Protein AF-A0A1N6YJ98-F1 (afdb_monomer_lite)

pLDDT: mean 78.02, std 21.1, range [36.75, 98.0]

Structure (mmCIF, N/CA/C/O backbone):
data_AF-A0A1N6YJ98-F1
#
_entry.id   AF-A0A1N6YJ98-F1
#
loop_
_atom_site.group_PDB
_atom_site.id
_atom_site.type_symbol
_atom_site.label_atom_id
_atom_site.label_alt_id
_atom_site.label_comp_id
_atom_site.label_asym_id
_atom_site.label_entity_id
_atom_site.label_seq_id
_atom_site.pdbx_PDB_ins_code
_atom_site.Cartn_x
_atom_site.Cartn_y
_atom_site.Cartn_z
_atom_site.occupancy
_atom_site.B_iso_or_equiv
_atom_site.auth_seq_id
_atom_site.auth_comp_id
_atom_site.auth_asym_id
_atom_site.auth_atom_id
_atom_site.pdbx_PDB_model_num
ATOM 1 N N . MET A 1 1 ? 28.989 -1.583 67.108 1.00 39.03 1 MET A N 1
ATOM 2 C CA . MET A 1 1 ? 28.119 -2.764 67.317 1.00 39.03 1 MET A CA 1
ATOM 3 C C . MET A 1 1 ? 26.723 -2.218 67.590 1.00 39.03 1 MET A C 1
ATOM 5 O O . MET A 1 1 ? 26.613 -1.450 68.525 1.00 39.03 1 MET A O 1
ATOM 9 N N . SER A 1 2 ? 25.652 -2.400 66.824 1.00 42.12 2 SER A N 1
ATOM 10 C CA . SER A 1 2 ? 25.335 -3.277 65.699 1.00 42.12 2 SER A CA 1
ATOM 11 C C . SER A 1 2 ? 24.224 -2.600 64.883 1.00 42.12 2 SER A C 1
ATOM 13 O O . SER A 1 2 ? 23.251 -2.125 65.460 1.00 42.12 2 SER A O 1
ATOM 15 N N . LEU A 1 3 ? 24.368 -2.554 63.557 1.00 46.66 3 LEU A N 1
ATOM 16 C CA . LEU A 1 3 ? 23.304 -2.141 62.638 1.00 46.66 3 LEU A CA 1
ATOM 17 C C . LEU A 1 3 ? 22.341 -3.318 62.441 1.00 46.66 3 LEU A C 1
ATOM 19 O O . LEU A 1 3 ? 22.758 -4.422 62.086 1.00 46.66 3 LEU A O 1
ATOM 23 N N . ILE A 1 4 ? 21.059 -3.081 62.709 1.00 49.31 4 ILE A N 1
ATOM 24 C CA . ILE A 1 4 ? 19.998 -4.086 62.652 1.00 49.31 4 ILE A CA 1
ATOM 25 C C . ILE A 1 4 ? 19.556 -4.265 61.194 1.00 49.31 4 ILE A C 1
ATOM 27 O O . ILE A 1 4 ? 19.110 -3.332 60.532 1.00 49.31 4 ILE A O 1
ATOM 31 N N . ARG A 1 5 ? 19.713 -5.501 60.708 1.00 44.28 5 ARG A N 1
ATOM 32 C CA . ARG A 1 5 ? 19.185 -6.035 59.446 1.00 44.28 5 ARG A CA 1
ATOM 33 C C . ARG A 1 5 ? 17.657 -5.959 59.416 1.00 44.28 5 ARG A C 1
ATOM 35 O O . ARG A 1 5 ? 17.018 -6.572 60.263 1.00 44.28 5 ARG A O 1
ATOM 42 N N . LEU A 1 6 ? 17.102 -5.404 58.342 1.00 50.75 6 LEU A N 1
ATOM 43 C CA . LEU A 1 6 ? 15.766 -5.733 57.839 1.00 50.75 6 LEU A CA 1
ATOM 44 C C . LEU A 1 6 ? 15.884 -5.999 56.327 1.00 50.75 6 LEU A C 1
ATOM 46 O O . LEU A 1 6 ? 16.031 -5.087 55.522 1.00 50.75 6 LEU A O 1
ATOM 50 N N . LYS A 1 7 ? 15.912 -7.287 55.967 1.00 46.38 7 LYS A N 1
ATOM 51 C CA . LYS A 1 7 ? 15.597 -7.814 54.626 1.00 46.38 7 LYS A CA 1
ATOM 52 C C . LYS A 1 7 ? 14.118 -8.169 54.635 1.00 46.38 7 LYS A C 1
ATOM 54 O O . LYS A 1 7 ? 13.722 -8.649 55.680 1.00 46.38 7 LYS A O 1
ATOM 59 N N . HIS A 1 8 ? 13.397 -7.989 53.525 1.00 41.78 8 HIS A N 1
ATOM 60 C CA . HIS A 1 8 ? 12.070 -8.533 53.130 1.00 41.78 8 HIS A CA 1
ATOM 61 C C . HIS A 1 8 ? 11.505 -7.504 52.110 1.00 41.78 8 HIS A C 1
ATOM 63 O O . HIS A 1 8 ? 11.629 -6.319 52.377 1.00 41.78 8 HIS A O 1
ATOM 69 N N . HIS A 1 9 ? 10.952 -7.751 50.918 1.00 38.94 9 HIS A N 1
ATOM 70 C CA . HIS A 1 9 ? 10.447 -8.892 50.144 1.00 38.94 9 HIS A CA 1
ATOM 71 C C . HIS A 1 9 ? 10.486 -8.464 48.645 1.00 38.94 9 HIS A C 1
ATOM 73 O O . HIS A 1 9 ? 10.313 -7.288 48.353 1.00 38.94 9 HIS A O 1
ATOM 79 N N . GLN A 1 10 ? 10.952 -9.324 47.727 1.00 42.75 10 GLN A N 1
ATOM 80 C CA . GLN A 1 10 ? 10.175 -9.930 46.621 1.00 42.75 10 GLN A CA 1
ATOM 81 C C . GLN A 1 10 ? 9.533 -8.964 45.603 1.00 42.75 10 GLN A C 1
ATOM 83 O O . GLN A 1 10 ? 8.588 -8.278 45.945 1.00 42.75 10 GLN A O 1
ATOM 88 N N . GLU A 1 11 ? 9.944 -9.060 44.330 1.00 44.62 11 GLU A N 1
ATOM 89 C CA . GLU A 1 11 ? 9.006 -9.156 43.199 1.00 44.62 11 GLU A CA 1
ATOM 90 C C . GLU A 1 11 ? 9.714 -9.719 41.956 1.00 44.62 11 GLU A C 1
ATOM 92 O O . GLU A 1 11 ? 10.608 -9.118 41.360 1.00 44.62 11 GLU A O 1
ATOM 97 N N . ALA A 1 12 ? 9.326 -10.945 41.610 1.00 44.66 12 ALA A N 1
ATOM 98 C CA . ALA A 1 12 ? 9.703 -11.629 40.389 1.00 44.66 12 ALA A CA 1
ATOM 99 C C . ALA A 1 12 ? 8.821 -11.114 39.245 1.00 44.66 12 ALA A C 1
ATOM 101 O O . ALA A 1 12 ? 7.640 -11.447 39.171 1.00 44.66 12 ALA A O 1
ATOM 102 N N . LEU A 1 13 ? 9.391 -10.336 38.324 1.00 53.12 13 LEU A N 1
ATOM 103 C CA . LEU A 1 13 ? 8.748 -10.044 37.044 1.00 53.12 13 LEU A CA 1
ATOM 104 C C . LEU A 1 13 ? 9.062 -11.166 36.054 1.00 53.12 13 LEU A C 1
A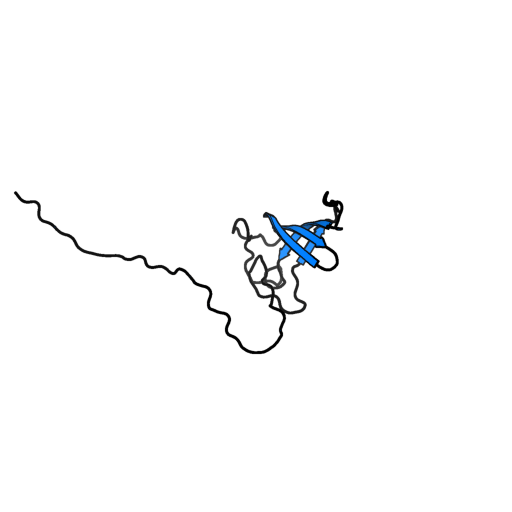TOM 106 O O . LEU A 1 13 ? 9.917 -11.063 35.179 1.00 53.12 13 LEU A O 1
ATOM 110 N N . SER A 1 14 ? 8.327 -12.262 36.212 1.00 47.44 14 SER A N 1
ATOM 111 C CA . SER A 1 14 ? 8.041 -13.200 35.136 1.00 47.44 14 SER A CA 1
ATOM 112 C C . SER A 1 14 ? 7.011 -12.556 34.209 1.00 47.44 14 SER A C 1
ATOM 114 O O . SER A 1 14 ? 5.853 -12.413 34.594 1.00 47.44 14 SER A O 1
ATOM 116 N N . ARG A 1 15 ? 7.401 -12.168 32.990 1.00 53.25 15 ARG A N 1
ATOM 117 C CA . ARG A 1 15 ? 6.448 -11.879 31.907 1.00 53.25 15 ARG A CA 1
ATOM 118 C C . ARG A 1 15 ? 6.934 -12.462 30.585 1.00 53.25 15 ARG A C 1
ATOM 120 O O . ARG A 1 15 ? 7.705 -11.860 29.851 1.00 53.25 15 ARG A O 1
ATOM 127 N N . ASP A 1 16 ? 6.456 -13.682 30.378 1.00 49.00 16 ASP A N 1
ATOM 128 C CA . ASP A 1 16 ? 5.899 -14.197 29.131 1.00 49.00 16 ASP A CA 1
ATOM 129 C C . ASP A 1 16 ? 6.747 -14.042 27.863 1.00 49.00 16 ASP A C 1
ATOM 131 O O . ASP A 1 16 ? 6.550 -13.174 27.013 1.00 49.00 16 ASP A O 1
ATOM 135 N N . ASN A 1 17 ? 7.671 -14.988 27.707 1.00 45.66 17 ASN A N 1
ATOM 136 C CA . ASN A 1 17 ? 8.211 -15.358 26.410 1.00 45.66 17 ASN A CA 1
ATOM 137 C C . ASN A 1 17 ? 7.090 -16.081 25.640 1.00 45.66 17 ASN A C 1
ATOM 139 O O . ASN A 1 17 ? 6.978 -17.307 25.704 1.00 45.66 17 ASN A O 1
ATOM 143 N N . GLY A 1 18 ? 6.219 -15.296 24.995 1.00 36.75 18 GLY A N 1
ATOM 144 C CA . GLY A 1 18 ? 5.057 -15.734 24.221 1.00 36.75 18 GLY A CA 1
ATOM 145 C C . GLY A 1 18 ? 5.458 -16.605 23.033 1.00 36.75 18 GLY A C 1
ATOM 146 O O . GLY A 1 18 ? 5.527 -16.163 21.888 1.00 36.75 18 GLY A O 1
ATOM 147 N N . ARG A 1 19 ? 5.749 -17.866 23.337 1.00 42.47 19 ARG A N 1
ATOM 148 C CA . ARG A 1 19 ? 5.945 -18.974 22.415 1.00 42.47 19 ARG A CA 1
ATOM 149 C C . ARG A 1 19 ? 4.639 -19.163 21.648 1.00 42.47 19 ARG A C 1
ATOM 151 O O . ARG A 1 19 ? 3.641 -19.580 22.229 1.00 42.47 19 ARG A O 1
ATOM 158 N N . SER A 1 20 ? 4.650 -18.834 20.357 1.00 55.28 20 SER A N 1
ATOM 159 C CA . SER A 1 20 ? 3.528 -19.048 19.439 1.00 55.28 20 SER A CA 1
ATOM 160 C C . SER A 1 20 ? 2.926 -20.447 19.637 1.00 55.28 20 SER A C 1
ATOM 162 O O . SER A 1 20 ? 3.682 -21.427 19.592 1.00 55.28 20 SER A O 1
ATOM 164 N N . PRO A 1 21 ? 1.606 -20.574 19.865 1.00 47.56 21 PRO A N 1
ATOM 165 C CA . PRO A 1 21 ? 0.991 -21.874 20.059 1.00 47.56 21 PRO A CA 1
ATOM 166 C C . PRO A 1 21 ? 1.098 -22.698 18.778 1.00 47.56 21 PRO A C 1
ATOM 168 O O . PRO A 1 21 ? 0.959 -22.197 17.660 1.00 47.56 21 PRO A O 1
ATOM 171 N N . GLY A 1 22 ? 1.436 -23.969 18.988 1.00 41.22 22 GLY A N 1
ATOM 172 C CA . GLY A 1 22 ? 1.743 -24.942 17.959 1.00 41.22 22 GLY A CA 1
ATOM 173 C C . GLY A 1 22 ? 0.627 -25.125 16.939 1.00 41.22 22 GLY A C 1
ATOM 174 O O . GLY A 1 22 ? -0.559 -24.979 17.222 1.00 41.22 22 GLY A O 1
ATOM 175 N N . HIS A 1 23 ? 1.066 -25.493 15.740 1.00 44.97 23 HIS A N 1
ATOM 176 C CA . HIS A 1 23 ? 0.241 -25.959 14.641 1.00 44.97 23 HIS A CA 1
ATOM 177 C C . HIS A 1 23 ? -0.561 -27.187 15.090 1.00 44.97 23 HI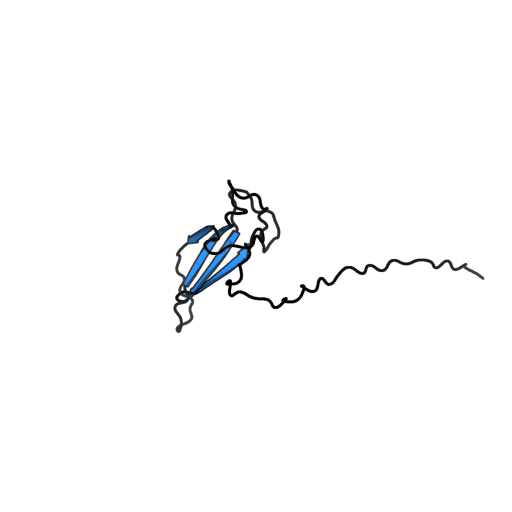S A C 1
ATOM 179 O O . HIS A 1 23 ? -0.054 -28.311 15.080 1.00 44.97 23 HIS A O 1
ATOM 185 N N . ALA A 1 24 ? -1.811 -26.965 15.491 1.00 46.84 24 ALA A N 1
ATOM 186 C CA . ALA A 1 24 ? -2.797 -28.024 15.602 1.00 46.84 24 ALA A CA 1
ATOM 187 C C . ALA A 1 24 ? -3.044 -28.595 14.198 1.00 46.84 24 ALA A C 1
ATOM 189 O O . ALA A 1 24 ? -3.372 -27.874 13.255 1.00 46.84 24 ALA A O 1
ATOM 190 N N . ARG A 1 25 ? -2.809 -29.900 14.062 1.00 54.72 25 ARG A N 1
ATOM 191 C CA . ARG A 1 25 ? -3.132 -30.698 12.879 1.00 54.72 25 ARG A CA 1
ATOM 192 C C . ARG A 1 25 ? -4.645 -30.934 12.847 1.00 54.72 25 ARG A C 1
ATOM 194 O O . ARG A 1 25 ? -5.181 -31.413 13.840 1.00 54.72 25 ARG A O 1
ATOM 201 N N . GLY A 1 26 ? -5.292 -30.630 11.722 1.00 45.16 26 GLY A N 1
ATOM 202 C CA . GLY A 1 26 ? -6.705 -30.945 11.490 1.00 45.16 26 GLY A CA 1
ATOM 203 C C . GLY A 1 26 ? -7.296 -30.253 10.255 1.00 45.16 26 GLY A C 1
ATOM 204 O O . GLY A 1 26 ? -7.755 -29.123 10.344 1.00 45.16 26 GLY A O 1
ATOM 205 N N . ASP A 1 27 ? -7.221 -30.951 9.120 1.00 45.66 27 ASP A N 1
ATOM 206 C CA . ASP A 1 27 ? -8.243 -31.085 8.065 1.00 45.66 27 ASP A CA 1
ATOM 207 C C . ASP A 1 27 ? -8.886 -29.847 7.404 1.00 45.66 27 ASP A C 1
ATOM 209 O O . ASP A 1 27 ? -9.935 -29.359 7.807 1.00 45.66 27 ASP A O 1
ATOM 213 N N . ALA A 1 28 ? -8.269 -29.429 6.288 1.00 48.19 28 ALA A N 1
ATOM 214 C CA . ALA A 1 28 ? -8.853 -29.113 4.968 1.00 48.19 28 ALA A CA 1
ATOM 215 C C . ALA A 1 28 ? -7.882 -28.167 4.234 1.00 48.19 28 ALA A C 1
ATOM 217 O O . ALA A 1 28 ? -7.492 -27.142 4.785 1.00 48.19 28 ALA A O 1
ATOM 218 N N . LEU A 1 29 ? -7.468 -28.492 3.001 1.00 52.28 29 LEU A N 1
ATOM 219 C CA . LEU A 1 29 ? -6.507 -27.720 2.186 1.00 52.28 29 LEU A CA 1
ATOM 220 C C . LEU A 1 29 ? -7.064 -26.336 1.754 1.00 52.28 29 LEU A C 1
ATOM 222 O O . LEU A 1 29 ? -7.274 -26.035 0.576 1.00 52.28 29 LEU A O 1
ATOM 226 N N . ALA A 1 30 ? -7.298 -25.444 2.710 1.00 57.06 30 ALA A N 1
ATOM 227 C CA . ALA A 1 30 ? -7.450 -24.023 2.477 1.00 57.06 30 ALA A CA 1
ATOM 228 C C . ALA A 1 30 ? -6.046 -23.407 2.456 1.00 57.06 30 ALA A C 1
ATOM 230 O O . ALA A 1 30 ? -5.310 -23.489 3.437 1.00 57.06 30 ALA A O 1
ATOM 231 N N . ALA A 1 31 ? -5.644 -22.825 1.320 1.00 59.41 31 ALA A N 1
ATOM 232 C CA . ALA A 1 31 ? -4.403 -22.061 1.239 1.00 59.41 31 ALA A CA 1
ATOM 233 C C . ALA A 1 31 ? -4.329 -21.071 2.419 1.00 59.41 31 ALA A C 1
ATOM 235 O O . ALA A 1 31 ? -5.338 -20.415 2.696 1.00 59.41 31 ALA A O 1
ATOM 236 N N . PRO A 1 32 ? -3.180 -20.962 3.110 1.00 64.94 32 PRO A N 1
ATOM 237 C CA . PRO A 1 32 ? -3.068 -20.140 4.304 1.00 64.94 32 PRO A CA 1
ATOM 238 C C . PRO A 1 32 ? -3.488 -18.704 3.989 1.00 64.94 32 PRO A C 1
ATOM 240 O O . PRO A 1 32 ? -2.960 -18.072 3.067 1.00 64.94 32 PRO A O 1
ATOM 243 N N . HIS A 1 33 ? -4.460 -18.205 4.751 1.00 80.25 33 HIS A N 1
ATOM 244 C CA . HIS A 1 33 ? -4.899 -16.820 4.675 1.00 80.25 33 HIS A CA 1
ATOM 245 C C . HIS A 1 33 ? -3.713 -15.905 4.981 1.00 80.25 33 HIS A C 1
ATOM 247 O O . HIS A 1 33 ? -3.066 -16.025 6.022 1.00 80.25 33 HIS A O 1
ATOM 253 N N . LYS A 1 34 ? -3.392 -15.001 4.052 1.00 88.00 34 LYS A N 1
ATOM 254 C CA . LYS A 1 34 ? -2.281 -14.060 4.233 1.00 88.00 34 LYS A CA 1
ATOM 255 C C . LYS A 1 34 ? -2.763 -12.888 5.090 1.00 88.00 34 LYS A C 1
ATOM 257 O O . LYS A 1 34 ? -3.806 -12.322 4.766 1.00 88.00 34 LYS A O 1
ATOM 262 N N . PRO A 1 35 ? -2.044 -12.492 6.151 1.00 94.00 35 PRO A N 1
ATOM 263 C CA . PRO A 1 35 ? -2.443 -11.347 6.956 1.00 94.00 35 PRO A CA 1
ATOM 264 C C . PRO A 1 35 ? -2.188 -10.030 6.214 1.00 94.00 35 PRO A C 1
ATOM 266 O O . PRO A 1 35 ? -1.207 -9.883 5.479 1.00 94.00 35 PRO A O 1
ATOM 269 N N . CYS A 1 36 ? -3.044 -9.038 6.452 1.00 95.19 36 CYS A N 1
ATOM 270 C CA . CYS A 1 36 ? -2.793 -7.660 6.054 1.00 95.19 36 CYS A CA 1
ATOM 271 C C . CYS A 1 36 ? -1.579 -7.108 6.827 1.00 95.19 36 CYS A C 1
ATOM 273 O O . CYS A 1 36 ? -1.571 -7.156 8.057 1.00 95.19 36 CYS A O 1
ATOM 275 N N . PRO A 1 37 ? -0.572 -6.522 6.161 1.00 94.88 37 PRO A N 1
ATOM 276 C CA . PRO A 1 37 ? 0.611 -6.000 6.843 1.00 94.88 37 PRO A CA 1
ATOM 277 C C . PRO A 1 37 ? 0.334 -4.743 7.682 1.00 94.88 37 PRO A C 1
ATOM 279 O O . PRO A 1 37 ? 1.152 -4.421 8.537 1.00 94.88 37 PRO A O 1
ATOM 282 N N . LEU A 1 38 ? -0.789 -4.045 7.453 1.00 96.81 38 LEU A N 1
ATOM 283 C CA . LEU A 1 38 ? -1.140 -2.817 8.180 1.00 96.81 38 LEU A CA 1
ATOM 284 C C . LEU A 1 38 ? -2.026 -3.075 9.405 1.00 96.81 38 LEU A C 1
ATOM 286 O O . LEU A 1 38 ? -1.810 -2.468 10.445 1.00 96.81 38 LEU A O 1
ATOM 290 N N . CYS A 1 39 ? -3.016 -3.964 9.292 1.00 96.94 39 CYS A N 1
ATOM 291 C CA . CYS A 1 39 ? -4.012 -4.198 10.350 1.00 96.94 39 CYS A CA 1
ATOM 292 C C . CYS A 1 39 ? -4.056 -5.641 10.870 1.00 96.94 39 CYS A C 1
ATOM 294 O O . CYS A 1 39 ? -4.808 -5.942 11.788 1.00 96.94 39 CYS A O 1
ATOM 296 N N . ARG A 1 40 ? -3.271 -6.552 10.276 1.00 95.75 40 ARG A N 1
ATOM 297 C CA . ARG A 1 40 ? -3.185 -7.985 10.618 1.00 95.75 40 ARG A CA 1
ATOM 298 C C . ARG A 1 40 ? -4.449 -8.818 10.387 1.00 95.75 40 ARG A C 1
ATOM 300 O O . ARG A 1 40 ? -4.394 -10.024 10.607 1.00 95.75 40 ARG A O 1
ATOM 307 N N . SER A 1 41 ? -5.534 -8.237 9.870 1.00 95.75 41 SER A N 1
ATOM 308 C CA . SER A 1 41 ? -6.716 -8.996 9.438 1.00 95.75 41 SER A CA 1
ATOM 309 C C . SER A 1 41 ? -6.326 -10.073 8.423 1.00 95.75 41 SER A C 1
ATOM 311 O O . SER A 1 41 ? -5.543 -9.811 7.505 1.00 95.75 41 SER A O 1
ATOM 313 N N . LEU A 1 42 ? -6.856 -11.283 8.592 1.00 94.69 42 LEU A N 1
ATOM 314 C CA . LEU A 1 42 ? -6.622 -12.403 7.681 1.00 94.69 42 LEU A CA 1
ATOM 315 C C . LEU A 1 42 ? -7.403 -12.189 6.383 1.00 94.69 42 LEU A C 1
ATOM 317 O O . LEU A 1 42 ? -8.615 -12.000 6.422 1.00 94.69 42 LEU A O 1
ATOM 321 N N . LEU A 1 43 ? -6.711 -12.219 5.242 1.00 92.19 43 LEU A N 1
ATOM 322 C CA . LEU A 1 43 ? -7.342 -12.022 3.940 1.00 92.19 43 LEU A CA 1
ATOM 323 C C . LEU A 1 43 ? -7.956 -13.325 3.433 1.00 92.19 43 LEU A C 1
ATOM 325 O O . LEU A 1 43 ? -7.256 -14.329 3.253 1.00 92.19 43 LEU A O 1
ATOM 329 N N . SER A 1 44 ? -9.261 -13.298 3.175 1.00 90.94 44 SER A N 1
ATOM 330 C CA . SER A 1 44 ? -9.998 -14.404 2.558 1.00 90.94 44 SER A CA 1
ATOM 331 C C . SER A 1 44 ? -9.577 -14.632 1.104 1.00 90.94 44 SER A C 1
ATOM 333 O O . SER A 1 44 ? -8.931 -13.789 0.476 1.00 90.94 44 SER A O 1
ATOM 335 N N . ARG A 1 45 ? -9.933 -15.788 0.524 1.00 88.12 45 ARG A N 1
ATOM 336 C CA . ARG A 1 45 ? -9.703 -16.022 -0.911 1.00 88.12 45 ARG A CA 1
ATOM 337 C C . ARG A 1 45 ? -10.392 -14.919 -1.723 1.00 88.12 45 ARG A C 1
ATOM 339 O O . ARG A 1 45 ? -11.571 -14.657 -1.529 1.00 88.12 45 ARG A O 1
ATOM 346 N N . GLY A 1 46 ? -9.648 -14.284 -2.627 1.00 88.25 46 GLY A N 1
ATOM 347 C CA . GLY A 1 46 ? -10.139 -13.167 -3.441 1.00 88.25 46 GLY A CA 1
ATOM 348 C C . GLY A 1 46 ? -9.939 -11.785 -2.811 1.00 88.25 46 GLY A C 1
ATOM 349 O O . GLY A 1 46 ? -9.841 -10.807 -3.551 1.00 88.25 46 GLY A O 1
ATOM 350 N N . GLU A 1 47 ? -9.767 -11.689 -1.490 1.00 92.12 47 GLU A N 1
ATOM 351 C CA . GLU A 1 47 ? -9.413 -10.429 -0.836 1.00 92.12 47 GLU A CA 1
ATOM 352 C C . GLU A 1 47 ? -7.956 -10.064 -1.132 1.00 92.12 47 GLU A C 1
ATOM 354 O O . GLU A 1 47 ? -7.049 -10.902 -1.118 1.00 92.12 47 GLU A O 1
ATOM 359 N N . ARG A 1 48 ? -7.719 -8.785 -1.431 1.00 90.75 48 ARG A N 1
ATOM 360 C CA . ARG A 1 48 ? -6.402 -8.272 -1.815 1.00 90.75 48 ARG A CA 1
ATOM 361 C C . ARG A 1 48 ? -6.117 -6.950 -1.120 1.00 90.75 48 ARG A C 1
ATOM 363 O O . ARG A 1 48 ? -7.023 -6.220 -0.723 1.00 90.75 48 ARG A O 1
ATOM 370 N N . LEU A 1 49 ? -4.831 -6.638 -1.008 1.00 93.44 49 LEU A N 1
ATOM 371 C CA . LEU A 1 49 ? -4.385 -5.298 -0.651 1.00 93.44 49 LEU A CA 1
ATOM 372 C C . LEU A 1 49 ? -4.649 -4.358 -1.824 1.00 93.44 49 LEU A C 1
ATOM 374 O O . LEU A 1 49 ? -4.360 -4.705 -2.971 1.00 93.44 49 LEU A O 1
ATOM 378 N N . GLN A 1 50 ? -5.146 -3.158 -1.539 1.00 94.69 50 GLN A N 1
ATOM 379 C CA . GLN A 1 50 ? -5.110 -2.093 -2.522 1.00 94.69 50 GLN A CA 1
ATOM 380 C C . GLN A 1 50 ? -3.692 -1.535 -2.588 1.00 94.69 50 GLN A C 1
ATOM 382 O O . GLN A 1 50 ? -3.130 -1.056 -1.597 1.00 94.69 50 GLN A O 1
ATOM 387 N N . THR A 1 51 ? -3.141 -1.567 -3.793 1.00 94.75 51 THR A N 1
ATOM 388 C CA . THR A 1 51 ? -1.818 -1.043 -4.104 1.00 94.75 51 THR A CA 1
ATOM 389 C C . THR A 1 51 ? -1.864 -0.228 -5.386 1.00 94.75 51 THR A C 1
ATOM 391 O O . THR A 1 51 ? -2.559 -0.612 -6.326 1.00 94.75 51 THR A O 1
ATOM 394 N N . ARG A 1 52 ? -1.072 0.841 -5.463 1.00 95.88 52 ARG A N 1
ATOM 395 C CA . ARG A 1 52 ? -0.740 1.524 -6.718 1.00 95.88 52 ARG A CA 1
ATOM 396 C C . ARG A 1 52 ? 0.708 1.203 -7.057 1.00 95.88 52 ARG A C 1
ATOM 398 O O . ARG A 1 52 ? 1.596 1.522 -6.272 1.00 95.88 52 ARG A O 1
ATOM 405 N N . VAL A 1 53 ? 0.922 0.536 -8.186 1.00 93.56 53 VAL A N 1
ATOM 406 C CA . VAL A 1 53 ? 2.254 0.155 -8.668 1.00 93.56 53 VAL A CA 1
ATOM 407 C C . VAL A 1 53 ? 2.743 1.229 -9.631 1.00 93.56 53 VAL A C 1
ATOM 409 O O . VAL A 1 53 ? 2.014 1.626 -10.537 1.00 93.56 53 VAL A O 1
ATOM 412 N N . PHE A 1 54 ? 3.965 1.699 -9.419 1.00 91.19 54 PHE A N 1
ATOM 413 C CA . PHE A 1 54 ? 4.657 2.633 -10.292 1.00 91.19 54 PHE A CA 1
ATOM 414 C C . PHE A 1 54 ? 5.678 1.829 -11.088 1.00 91.19 54 PHE A C 1
ATOM 416 O O . PHE A 1 54 ? 6.722 1.431 -10.568 1.00 91.19 54 PHE A O 1
ATOM 423 N N . SER A 1 55 ? 5.339 1.544 -12.341 1.00 70.38 55 SER A N 1
ATOM 424 C CA . SER A 1 55 ? 6.180 0.805 -13.278 1.00 70.38 55 SER A CA 1
ATOM 425 C C . SER A 1 55 ? 7.292 1.708 -13.817 1.00 70.38 55 SER A C 1
ATOM 427 O O . SER A 1 55 ? 7.243 2.164 -14.955 1.00 70.38 55 SER A O 1
ATOM 429 N N . ALA A 1 56 ? 8.289 1.997 -12.984 1.00 62.25 56 ALA A N 1
ATOM 430 C CA . ALA A 1 56 ? 9.631 2.294 -13.461 1.00 62.25 56 ALA A CA 1
ATOM 431 C C . ALA A 1 56 ? 10.392 0.971 -13.371 1.00 62.25 56 ALA A C 1
ATOM 433 O O . ALA A 1 56 ? 10.887 0.624 -12.302 1.00 62.25 56 ALA A O 1
ATOM 434 N N . VAL A 1 57 ? 10.372 0.183 -14.450 1.00 57.94 57 VAL A N 1
ATOM 435 C CA . VAL A 1 57 ? 11.057 -1.113 -14.487 1.00 57.94 57 VAL A CA 1
ATOM 436 C C . VAL A 1 57 ? 12.554 -0.841 -14.427 1.00 57.94 57 VAL A C 1
ATOM 438 O O . VAL A 1 57 ? 13.185 -0.505 -15.426 1.00 57.94 57 VAL A O 1
ATOM 441 N N . THR A 1 58 ? 13.137 -0.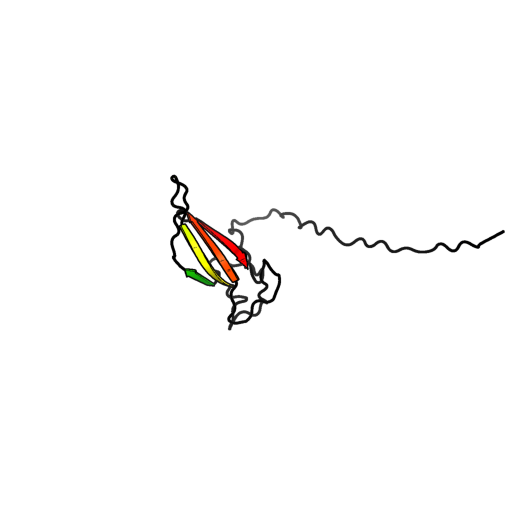951 -13.241 1.00 59.53 58 THR A N 1
ATOM 442 C CA . THR A 1 58 ? 14.580 -1.115 -13.127 1.00 59.53 58 THR A CA 1
ATOM 443 C C . THR A 1 58 ? 14.859 -2.595 -13.307 1.00 59.53 58 THR A C 1
ATOM 445 O O . THR A 1 58 ? 14.553 -3.397 -12.424 1.00 59.53 58 THR A O 1
ATOM 448 N N . HIS A 1 59 ? 15.411 -2.966 -14.462 1.00 61.91 59 HIS A N 1
ATOM 449 C CA . HIS A 1 59 ? 15.983 -4.294 -14.631 1.00 61.91 59 HIS A CA 1
ATOM 450 C C . HIS A 1 59 ? 17.126 -4.427 -13.624 1.00 61.91 59 HIS A C 1
ATOM 452 O O . HIS A 1 59 ? 18.100 -3.670 -13.674 1.00 61.91 59 HIS A O 1
ATOM 458 N N . GLY A 1 60 ? 16.988 -5.351 -12.673 1.00 57.25 60 GLY A N 1
ATOM 459 C CA . GLY A 1 60 ? 18.091 -5.697 -11.785 1.00 57.25 60 GLY A CA 1
ATOM 460 C C . GLY A 1 60 ? 19.303 -6.112 -12.621 1.00 57.25 60 GLY A C 1
ATOM 461 O O . GLY A 1 60 ? 19.166 -6.802 -13.626 1.00 57.25 60 GLY A O 1
ATOM 462 N N . SER A 1 61 ? 20.505 -5.706 -12.221 1.00 54.78 61 SER A N 1
ATOM 463 C CA . SER A 1 61 ? 21.759 -5.947 -12.954 1.00 54.78 61 SER A CA 1
ATOM 464 C C . SER A 1 61 ? 22.185 -7.427 -13.059 1.00 54.78 61 SER A C 1
ATOM 466 O O . SER A 1 61 ? 23.290 -7.723 -13.518 1.00 54.78 61 SER A O 1
ATOM 468 N N . SER A 1 62 ? 21.343 -8.381 -12.650 1.00 54.72 62 SER A N 1
ATOM 469 C CA . SER A 1 62 ? 21.624 -9.813 -12.742 1.00 54.72 62 SER A CA 1
ATOM 470 C C . SER A 1 62 ? 21.287 -10.345 -14.134 1.00 54.72 62 SER A C 1
ATOM 472 O O . SER A 1 62 ? 20.122 -10.462 -14.503 1.00 54.72 62 SER A O 1
ATOM 474 N N . ARG A 1 63 ? 22.324 -10.723 -14.887 1.00 54.84 63 ARG A N 1
ATOM 475 C CA . ARG A 1 63 ? 22.286 -11.199 -16.285 1.00 54.84 63 ARG A CA 1
ATOM 476 C C . ARG A 1 63 ? 21.532 -12.530 -16.514 1.00 54.84 63 ARG A C 1
ATOM 478 O O . ARG A 1 63 ? 21.712 -13.126 -17.570 1.00 54.84 63 ARG A O 1
ATOM 485 N N . THR A 1 64 ? 20.747 -13.035 -15.557 1.00 60.28 64 THR A N 1
ATOM 486 C CA . THR A 1 64 ? 20.232 -14.423 -15.577 1.00 60.28 64 THR A CA 1
ATOM 487 C C . THR A 1 64 ? 18.796 -14.638 -15.081 1.00 60.28 64 THR A C 1
ATOM 489 O O . THR A 1 64 ? 18.366 -15.780 -14.996 1.00 60.28 64 THR A O 1
ATOM 492 N N . ASP A 1 65 ? 18.010 -13.603 -14.797 1.00 62.75 65 ASP A N 1
ATOM 493 C CA . ASP A 1 65 ? 16.576 -13.759 -14.501 1.00 62.75 65 ASP A CA 1
ATOM 494 C C . ASP A 1 65 ? 15.875 -12.416 -14.705 1.00 62.75 65 ASP A C 1
ATOM 496 O O . ASP A 1 65 ? 16.365 -11.397 -14.219 1.00 62.75 65 ASP A O 1
ATOM 500 N N . GLU A 1 66 ? 14.735 -12.407 -15.396 1.00 78.56 66 GLU A N 1
ATOM 501 C CA . GLU A 1 66 ? 13.877 -11.229 -15.582 1.00 78.56 66 GLU A CA 1
ATOM 502 C C . GLU A 1 66 ? 13.222 -10.843 -14.243 1.00 78.56 66 GLU A C 1
ATOM 504 O O . GLU A 1 66 ? 12.060 -11.142 -13.964 1.00 78.56 66 GLU A O 1
ATOM 509 N N . LEU A 1 67 ? 14.012 -10.244 -13.353 1.00 84.56 67 LEU A N 1
ATOM 510 C CA . LEU A 1 67 ? 13.544 -9.663 -12.106 1.00 84.56 67 LEU A CA 1
ATOM 511 C C . LEU A 1 67 ? 13.124 -8.218 -12.364 1.00 84.56 67 LEU A C 1
ATOM 513 O O . LEU A 1 67 ? 13.965 -7.352 -12.618 1.00 84.56 67 LEU A O 1
ATOM 517 N N . GLU A 1 68 ? 11.828 -7.957 -12.240 1.00 87.00 68 GLU A N 1
ATOM 518 C CA . GLU A 1 68 ? 11.278 -6.609 -12.314 1.00 87.00 68 GLU A CA 1
ATOM 519 C C . GLU A 1 68 ? 11.102 -6.036 -10.910 1.00 87.00 68 GLU A C 1
ATOM 521 O O . GLU A 1 68 ? 10.428 -6.622 -10.055 1.00 87.00 68 GLU A O 1
ATOM 526 N N . GLU A 1 69 ? 11.691 -4.866 -10.674 1.00 89.56 69 GLU A N 1
ATOM 527 C CA . GLU A 1 69 ? 11.450 -4.073 -9.473 1.00 89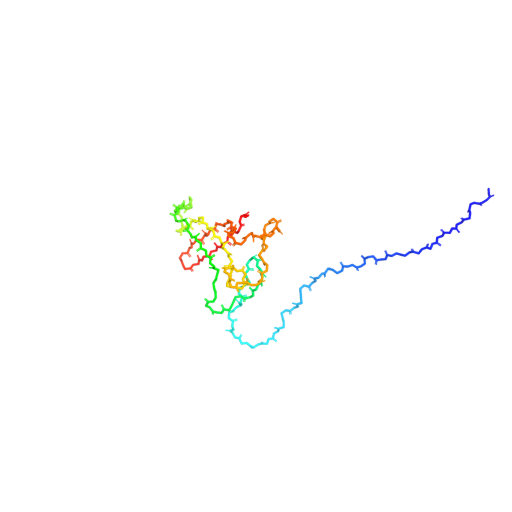.56 69 GLU A CA 1
ATOM 528 C C . GLU A 1 69 ? 10.484 -2.923 -9.786 1.00 89.56 69 GLU A C 1
ATOM 530 O O . GLU A 1 69 ? 10.536 -2.299 -10.846 1.00 89.56 69 GLU A O 1
ATOM 535 N N . SER A 1 70 ? 9.562 -2.647 -8.867 1.00 91.94 70 SER A N 1
ATOM 536 C CA . SER A 1 70 ? 8.643 -1.510 -8.961 1.00 91.94 70 SER A CA 1
ATOM 537 C C . SER A 1 70 ? 8.383 -0.898 -7.591 1.00 91.94 70 SER A C 1
ATOM 539 O O . SER A 1 70 ? 8.270 -1.606 -6.585 1.00 91.94 70 SER A O 1
ATOM 541 N N . LEU A 1 71 ? 8.232 0.427 -7.551 1.00 94.19 71 LEU A N 1
ATOM 542 C CA . LEU A 1 71 ? 7.758 1.130 -6.360 1.00 94.19 71 LEU A CA 1
ATOM 543 C C . LEU A 1 71 ? 6.247 0.958 -6.215 1.00 94.19 71 LEU A C 1
ATOM 545 O O . LEU A 1 71 ? 5.507 0.910 -7.198 1.00 94.19 71 LEU A O 1
ATOM 549 N N . VAL A 1 72 ? 5.778 0.861 -4.976 1.00 95.81 72 VAL A N 1
ATOM 550 C CA . VAL A 1 72 ? 4.376 0.599 -4.659 1.00 95.81 72 VAL A CA 1
ATOM 551 C C . VAL A 1 72 ? 3.919 1.482 -3.514 1.00 95.81 72 VAL A C 1
ATOM 553 O O . VAL A 1 72 ? 4.548 1.509 -2.460 1.00 95.81 72 VAL A O 1
ATOM 556 N N . HIS A 1 73 ? 2.774 2.135 -3.690 1.00 97.06 73 HIS A N 1
ATOM 557 C CA . HIS A 1 73 ? 2.002 2.667 -2.569 1.00 97.06 73 HIS A CA 1
ATOM 558 C C . HIS A 1 73 ? 1.000 1.610 -2.128 1.00 97.06 73 HIS A C 1
ATOM 560 O O . HIS A 1 73 ? 0.202 1.135 -2.938 1.00 97.06 73 HIS A O 1
ATOM 566 N N . MET A 1 74 ? 1.035 1.232 -0.854 1.00 96.44 74 MET A N 1
ATOM 567 C CA . MET A 1 74 ? 0.098 0.283 -0.264 1.00 96.44 74 MET A CA 1
ATOM 568 C C . MET A 1 74 ? -0.848 1.002 0.695 1.00 96.44 74 MET A C 1
ATOM 570 O O . MET A 1 74 ? -0.415 1.594 1.680 1.00 96.44 74 MET A O 1
ATOM 574 N N . PHE A 1 75 ? -2.149 0.886 0.430 1.00 96.88 75 PHE A N 1
ATOM 575 C CA . PHE A 1 75 ? -3.202 1.582 1.180 1.00 96.88 75 PHE A CA 1
ATOM 576 C C . PHE A 1 75 ? -3.850 0.703 2.262 1.00 96.88 75 PHE A C 1
ATOM 578 O O . PHE A 1 75 ? -4.497 1.212 3.177 1.00 96.88 75 PHE A O 1
ATOM 585 N N . GLY A 1 76 ? -3.663 -0.618 2.178 1.00 95.88 76 GLY A N 1
ATOM 586 C CA . GLY A 1 76 ? -4.224 -1.604 3.103 1.00 95.88 76 GLY A CA 1
ATOM 587 C C . GLY A 1 76 ? -5.228 -2.544 2.439 1.00 95.88 76 GLY A C 1
ATOM 588 O O . GLY A 1 76 ? -5.332 -2.605 1.216 1.00 95.88 76 GLY A O 1
ATOM 589 N N . CYS A 1 77 ? -5.941 -3.314 3.254 1.00 96.19 77 CYS A N 1
ATOM 590 C CA . CYS A 1 77 ? -7.005 -4.218 2.815 1.00 96.19 77 CYS A CA 1
ATOM 591 C C . CYS A 1 77 ? -8.394 -3.601 3.009 1.00 96.19 77 CYS A C 1
ATOM 593 O O . CYS A 1 77 ? -8.524 -2.531 3.603 1.00 96.19 77 CYS A O 1
ATOM 595 N N . LEU A 1 78 ? -9.437 -4.307 2.567 1.00 95.62 78 LEU A N 1
ATOM 596 C CA . LEU A 1 78 ? -10.825 -3.863 2.727 1.00 95.62 78 LEU A CA 1
ATOM 597 C C . LEU A 1 78 ? -11.236 -3.642 4.194 1.00 95.62 78 LEU A C 1
ATOM 599 O O . LEU A 1 78 ? -12.058 -2.776 4.460 1.00 95.62 78 LEU A O 1
ATOM 603 N N . HIS A 1 79 ? -10.616 -4.357 5.138 1.00 96.62 79 HIS A N 1
ATOM 604 C CA . HIS A 1 79 ? -10.934 -4.269 6.568 1.00 96.62 79 HIS A CA 1
ATOM 605 C C . HIS A 1 79 ? -10.376 -3.016 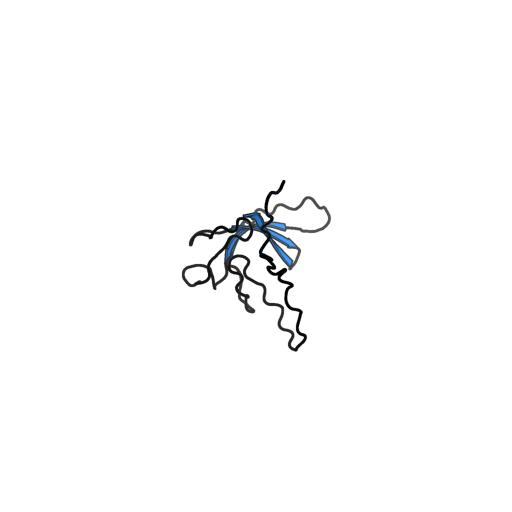7.251 1.00 96.62 79 HIS A C 1
ATOM 607 O O . HIS A 1 79 ? -10.854 -2.642 8.314 1.00 96.62 79 HIS A O 1
ATOM 613 N N . CYS A 1 80 ? -9.362 -2.362 6.674 1.00 96.06 80 CYS A N 1
ATOM 614 C CA . CYS A 1 80 ? -8.651 -1.249 7.324 1.00 96.06 80 CYS A CA 1
ATOM 615 C C . CYS A 1 80 ? -8.549 0.019 6.476 1.00 96.06 80 CYS A C 1
ATOM 617 O O . CYS A 1 80 ? -8.129 1.067 6.960 1.00 96.06 80 CYS A O 1
ATOM 619 N N . ARG A 1 81 ? -8.841 -0.077 5.179 1.00 94.88 81 ARG A N 1
ATOM 620 C CA . ARG A 1 81 ? -8.772 1.064 4.275 1.00 94.88 81 ARG A CA 1
ATOM 621 C C . ARG A 1 81 ? -10.102 1.838 4.319 1.00 94.88 81 ARG A C 1
ATOM 623 O O . ARG A 1 81 ? -11.147 1.218 4.107 1.00 94.88 81 ARG A O 1
ATOM 630 N N . PRO A 1 82 ? -10.079 3.169 4.501 1.00 91.62 82 PRO A N 1
ATOM 631 C CA . PRO A 1 82 ? -11.272 4.006 4.398 1.00 91.62 82 PRO A CA 1
ATOM 632 C C . PRO A 1 82 ? -11.956 3.922 3.019 1.00 91.62 82 PRO A C 1
ATOM 634 O O . PRO A 1 82 ? -11.315 3.546 2.031 1.00 91.62 82 PRO A O 1
ATOM 637 N N . PRO A 1 83 ? -13.251 4.269 2.921 1.00 89.12 83 PRO A N 1
ATOM 638 C CA . PRO A 1 83 ? -14.155 4.646 4.017 1.00 89.12 83 PRO A CA 1
ATOM 639 C C . PRO A 1 83 ? -14.783 3.452 4.765 1.00 89.12 83 PRO A C 1
ATOM 641 O O . PRO A 1 83 ? -15.417 3.655 5.790 1.00 89.12 83 PRO A O 1
ATOM 644 N N . GLY A 1 84 ? -14.638 2.218 4.265 1.00 87.12 84 GLY A N 1
ATOM 645 C CA . GLY A 1 84 ? -15.349 1.042 4.799 1.00 87.12 84 GLY A CA 1
ATOM 646 C C . GLY A 1 84 ? -14.595 0.223 5.852 1.00 87.12 84 GLY A C 1
ATOM 647 O O . GLY A 1 84 ? -15.209 -0.572 6.557 1.00 87.12 84 GLY A O 1
ATOM 648 N N . GLY A 1 85 ? -13.276 0.386 5.956 1.00 92.94 85 GLY A N 1
ATOM 649 C CA . GLY A 1 85 ? -12.462 -0.341 6.924 1.00 92.94 85 GLY A CA 1
ATOM 650 C C . GLY A 1 85 ? -12.555 0.242 8.333 1.00 92.94 85 GLY A C 1
ATOM 651 O O . GLY A 1 85 ? -12.454 1.453 8.511 1.00 92.94 85 GLY A O 1
ATOM 652 N N . THR A 1 86 ? -12.690 -0.627 9.333 1.00 94.19 86 THR A N 1
ATOM 653 C CA . THR A 1 86 ? -12.766 -0.266 10.759 1.00 94.19 86 THR A CA 1
ATOM 654 C C . THR A 1 86 ? -11.493 -0.606 11.533 1.00 94.19 86 THR A C 1
ATOM 656 O O . THR A 1 86 ? -11.293 -0.106 12.638 1.00 94.19 86 THR A O 1
ATOM 659 N N . CYS A 1 87 ? -10.614 -1.447 10.979 1.00 95.81 87 CYS A N 1
ATOM 660 C CA . CYS A 1 87 ? -9.363 -1.806 11.634 1.00 95.81 87 CYS A CA 1
ATOM 661 C C . CYS A 1 87 ? -8.327 -0.681 11.522 1.00 95.81 87 CYS A C 1
ATOM 663 O O . CYS A 1 87 ? -8.127 -0.104 10.450 1.00 95.81 87 CYS A O 1
ATOM 665 N N . GLU A 1 88 ? -7.593 -0.447 12.609 1.00 96.25 88 GLU A N 1
ATOM 666 C CA . GLU A 1 88 ? -6.475 0.492 12.622 1.00 96.25 88 GLU A CA 1
ATOM 667 C C . GLU A 1 88 ? -5.363 0.046 11.659 1.00 96.25 88 GLU A C 1
ATOM 669 O O . GLU A 1 88 ? -5.038 -1.141 11.541 1.00 96.25 88 GLU A O 1
ATOM 674 N N . ARG A 1 89 ? -4.768 1.013 10.954 1.00 97.38 89 ARG A N 1
ATOM 675 C CA . ARG A 1 89 ? -3.610 0.784 10.087 1.00 97.38 89 ARG A CA 1
ATOM 676 C C . ARG A 1 89 ? -2.350 1.242 10.794 1.00 97.38 89 ARG A C 1
ATOM 678 O O . ARG A 1 89 ? -2.174 2.432 11.020 1.00 97.38 89 ARG A O 1
ATOM 685 N N . ILE A 1 90 ? -1.453 0.303 11.060 1.00 98.00 90 ILE A N 1
ATOM 686 C CA . ILE A 1 90 ? -0.162 0.549 11.694 1.00 98.00 90 ILE A CA 1
ATOM 687 C C . ILE A 1 90 ? 0.950 0.277 10.685 1.00 98.00 90 ILE A C 1
ATOM 689 O O . ILE A 1 90 ? 0.989 -0.789 10.068 1.00 98.00 90 ILE A O 1
ATOM 693 N N . CYS A 1 91 ? 1.885 1.215 10.524 1.00 97.38 91 CYS A N 1
ATOM 694 C CA . CYS A 1 91 ? 3.054 0.973 9.687 1.00 97.38 91 CYS A CA 1
ATOM 695 C C . CYS A 1 91 ? 3.889 -0.172 10.295 1.00 97.38 91 CYS A C 1
ATOM 697 O O . CYS A 1 91 ? 4.325 -0.080 11.447 1.00 97.38 91 CYS A O 1
ATOM 699 N N . PRO A 1 92 ? 4.168 -1.261 9.555 1.00 96.31 92 PRO A N 1
ATOM 700 C CA . PRO A 1 92 ? 4.913 -2.392 10.097 1.00 96.31 92 PRO A CA 1
ATOM 701 C C . PRO A 1 92 ? 6.382 -2.052 10.381 1.00 96.31 92 PRO A C 1
ATOM 703 O O . PRO A 1 92 ? 7.020 -2.798 11.124 1.00 96.31 92 PRO A O 1
ATOM 706 N N . VAL A 1 93 ? 6.896 -0.945 9.836 1.00 97.38 93 VAL A N 1
ATOM 707 C CA . VAL A 1 93 ? 8.279 -0.487 10.013 1.00 97.38 93 VAL A CA 1
ATOM 708 C C . VAL A 1 93 ? 8.395 0.421 11.238 1.00 97.38 93 VAL A C 1
ATOM 710 O O . VAL A 1 93 ? 9.001 0.019 12.226 1.00 97.38 93 VAL A O 1
ATOM 713 N N . CYS A 1 94 ? 7.770 1.603 11.217 1.00 97.00 94 CYS A N 1
ATOM 714 C CA . CYS A 1 94 ? 7.909 2.601 12.286 1.00 97.00 94 CYS A CA 1
ATOM 715 C C . CYS A 1 94 ? 6.870 2.487 13.413 1.00 97.00 94 CYS A C 1
ATOM 717 O O . CYS A 1 94 ? 6.994 3.179 14.415 1.00 97.00 94 CYS A O 1
ATOM 719 N N . LYS A 1 95 ? 5.856 1.623 13.263 1.00 96.75 95 LYS A N 1
ATOM 720 C CA . LYS A 1 95 ? 4.749 1.404 14.218 1.00 96.75 95 LYS A CA 1
ATOM 721 C C . LYS A 1 95 ? 3.800 2.587 14.431 1.00 96.75 95 LYS A C 1
ATOM 723 O O . LYS A 1 95 ? 2.892 2.474 15.247 1.00 96.75 95 LYS A O 1
ATOM 728 N N . ASN A 1 96 ? 3.938 3.665 13.664 1.00 97.12 96 ASN A N 1
ATOM 729 C CA . ASN A 1 96 ? 3.004 4.786 13.724 1.00 97.12 96 ASN A CA 1
ATOM 730 C C . ASN A 1 96 ? 1.681 4.469 12.999 1.00 97.12 96 ASN A C 1
ATOM 732 O O . ASN A 1 96 ? 1.688 3.696 12.028 1.00 97.12 96 ASN A O 1
ATOM 736 N N . PRO A 1 97 ? 0.562 5.088 13.419 1.00 97.31 97 PRO A N 1
ATOM 737 C CA . PRO A 1 97 ? -0.696 5.030 12.684 1.00 97.31 97 PRO A CA 1
ATOM 738 C C . PRO A 1 97 ? -0.560 5.609 11.272 1.00 97.31 97 PRO A C 1
ATOM 740 O O . PRO A 1 97 ? 0.058 6.655 11.071 1.00 97.31 97 PRO A O 1
ATOM 743 N N . VAL A 1 98 ? -1.164 4.942 10.290 1.00 97.19 98 VAL A N 1
ATOM 744 C CA . VAL A 1 98 ? -1.231 5.409 8.900 1.00 97.19 98 VAL A CA 1
ATOM 745 C C . VAL A 1 98 ? -2.508 6.248 8.721 1.00 97.19 98 VAL A C 1
ATOM 747 O O . VAL A 1 98 ? -3.608 5.700 8.868 1.00 97.19 98 VAL A O 1
ATOM 750 N N . PRO A 1 99 ? -2.405 7.551 8.378 1.00 95.38 99 PRO A N 1
ATOM 751 C CA . PRO A 1 99 ? -3.559 8.443 8.202 1.00 95.38 99 PRO A CA 1
ATOM 752 C C . PRO A 1 99 ? -4.547 7.940 7.151 1.00 95.38 99 PRO A 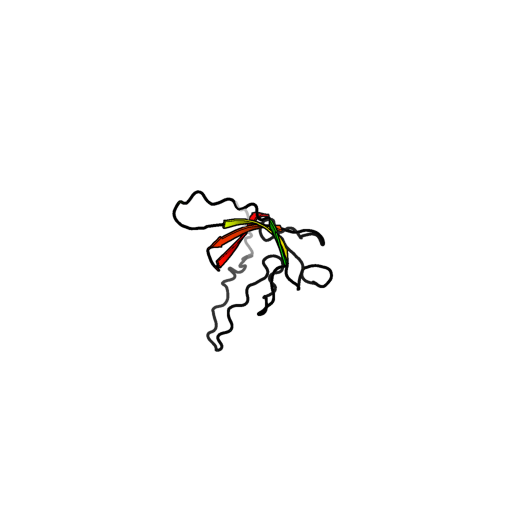C 1
ATOM 754 O O . PRO A 1 99 ? -4.134 7.212 6.255 1.00 95.38 99 PRO A O 1
ATOM 757 N N . ALA A 1 100 ? -5.819 8.362 7.201 1.00 92.69 100 ALA A N 1
ATOM 758 C CA . ALA A 1 100 ? -6.901 7.922 6.299 1.00 92.69 100 ALA A CA 1
ATOM 759 C C . ALA A 1 100 ? -6.490 7.870 4.810 1.00 92.69 100 ALA A C 1
ATOM 761 O O . ALA A 1 100 ? -6.503 6.798 4.204 1.00 92.69 100 ALA A O 1
ATOM 762 N N . GLU A 1 101 ? -5.976 8.978 4.282 1.00 92.31 101 GLU A N 1
ATOM 763 C CA . GLU A 1 101 ? -5.486 9.091 2.896 1.00 92.31 101 GLU A CA 1
ATOM 764 C C . GLU A 1 101 ? -4.023 8.643 2.714 1.00 92.31 101 GLU A C 1
ATOM 766 O O . GLU A 1 101 ? -3.461 8.675 1.619 1.00 92.31 101 GLU A O 1
ATOM 771 N N . GLY A 1 102 ? -3.380 8.235 3.806 1.00 95.38 102 GLY A N 1
ATOM 772 C CA . GLY A 1 102 ? -2.003 7.774 3.845 1.00 95.38 102 GLY A CA 1
ATOM 773 C C . GLY A 1 102 ? -1.815 6.366 3.284 1.00 95.38 102 GLY A C 1
ATOM 774 O O . GLY A 1 102 ? -2.741 5.552 3.172 1.00 95.38 102 GLY A O 1
ATOM 775 N N . TYR A 1 103 ? -0.560 6.077 2.965 1.00 96.94 103 TYR A N 1
ATOM 776 C CA . TYR A 1 103 ? -0.081 4.805 2.441 1.00 96.94 103 TYR A CA 1
ATOM 777 C C . TYR A 1 103 ? 1.314 4.517 2.995 1.00 96.94 103 TYR A C 1
ATOM 779 O O . TYR A 1 103 ? 2.005 5.426 3.448 1.00 96.94 103 TYR A O 1
ATOM 787 N N . VAL A 1 104 ? 1.731 3.254 2.929 1.00 97.56 104 VAL A N 1
ATOM 788 C CA . VAL A 1 104 ? 3.133 2.872 3.147 1.00 97.56 104 VAL A CA 1
ATOM 789 C C . VAL A 1 104 ? 3.818 2.656 1.807 1.00 97.56 104 VAL A C 1
ATOM 791 O O . VAL A 1 104 ? 3.189 2.195 0.843 1.00 97.56 104 VAL A O 1
ATOM 794 N N . ILE A 1 105 ? 5.107 2.970 1.743 1.00 96.69 105 ILE A N 1
ATOM 795 C CA . ILE A 1 105 ? 5.915 2.746 0.550 1.00 96.69 105 ILE A CA 1
ATOM 796 C C . ILE A 1 105 ? 6.486 1.332 0.609 1.00 96.69 105 ILE A C 1
ATOM 798 O O . ILE A 1 105 ? 6.949 0.850 1.646 1.00 96.69 105 ILE A O 1
ATOM 802 N N . ALA A 1 106 ? 6.461 0.645 -0.525 1.00 95.81 106 ALA A N 1
ATOM 803 C CA . ALA A 1 106 ? 7.034 -0.676 -0.676 1.00 95.81 106 ALA A CA 1
ATOM 804 C C . ALA A 1 106 ? 7.749 -0.835 -2.017 1.00 95.81 106 ALA A C 1
ATOM 806 O O . ALA A 1 106 ? 7.510 -0.093 -2.968 1.00 95.81 106 ALA A O 1
ATOM 807 N N . ARG A 1 107 ? 8.602 -1.855 -2.089 1.00 93.75 107 ARG A N 1
ATOM 808 C CA . ARG A 1 107 ? 9.156 -2.382 -3.338 1.00 93.75 107 ARG A CA 1
ATOM 809 C C . ARG A 1 107 ? 8.498 -3.713 -3.653 1.00 93.75 107 ARG A C 1
ATOM 811 O O . ARG A 1 107 ? 8.398 -4.577 -2.778 1.00 93.75 107 ARG A O 1
ATOM 818 N N . MET A 1 108 ? 8.040 -3.864 -4.888 1.00 92.38 108 MET A N 1
ATOM 819 C CA . MET A 1 108 ? 7.543 -5.119 -5.432 1.00 92.38 108 MET A CA 1
ATOM 820 C C . MET A 1 108 ? 8.600 -5.712 -6.352 1.00 92.38 108 MET A C 1
ATOM 822 O O . MET A 1 108 ? 9.066 -5.048 -7.269 1.00 92.38 108 MET A O 1
ATOM 826 N N . PHE A 1 109 ? 8.935 -6.965 -6.086 1.00 91.81 109 PHE A N 1
ATOM 827 C CA . PHE A 1 109 ? 9.805 -7.803 -6.889 1.00 91.81 109 PHE A CA 1
ATOM 828 C C . PHE A 1 109 ? 8.926 -8.823 -7.604 1.00 91.81 109 PHE A C 1
ATOM 830 O O . PHE A 1 109 ? 8.258 -9.630 -6.944 1.00 91.81 109 PHE A O 1
ATOM 837 N N . SER A 1 110 ? 8.897 -8.770 -8.930 1.00 89.56 110 SER A N 1
ATOM 838 C CA . SER A 1 110 ? 8.128 -9.693 -9.762 1.00 89.56 110 SER A CA 1
ATOM 839 C C . SER A 1 110 ? 9.078 -10.598 -10.535 1.00 89.56 110 SER A C 1
ATOM 841 O O . SER A 1 110 ? 10.053 -10.131 -11.116 1.00 89.56 110 SER A O 1
ATOM 843 N N . ARG A 1 111 ? 8.798 -11.902 -10.516 1.00 88.75 111 ARG A N 1
ATOM 844 C CA . ARG A 1 111 ? 9.504 -12.912 -11.307 1.00 88.75 111 ARG A CA 1
ATOM 845 C C . ARG A 1 111 ? 8.499 -13.951 -11.788 1.00 88.75 111 ARG A C 1
ATOM 847 O O . ARG A 1 111 ? 7.943 -14.686 -10.961 1.00 88.75 111 ARG A O 1
ATOM 854 N N . HIS A 1 112 ? 8.284 -14.014 -13.101 1.00 85.00 112 HIS A N 1
ATOM 855 C CA . HIS A 1 112 ? 7.187 -14.775 -13.710 1.00 85.00 112 HIS A CA 1
ATOM 856 C C . HIS A 1 112 ? 5.856 -14.463 -12.984 1.00 85.00 112 HIS A C 1
ATOM 858 O O . HIS A 1 112 ? 5.507 -13.298 -12.806 1.00 85.00 112 HIS A O 1
ATOM 864 N N . ASP A 1 113 ? 5.162 -15.477 -12.458 1.00 82.50 113 ASP A N 1
ATOM 865 C CA . ASP A 1 113 ? 3.889 -15.320 -11.738 1.00 82.50 113 ASP A CA 1
ATOM 866 C C . ASP A 1 113 ? 4.029 -15.034 -10.233 1.00 82.50 113 ASP A C 1
ATOM 868 O O . ASP A 1 113 ? 3.034 -14.944 -9.504 1.00 82.50 113 ASP A O 1
ATOM 872 N N . ARG A 1 114 ? 5.258 -14.903 -9.717 1.00 87.50 114 ARG A N 1
ATOM 873 C CA . ARG A 1 114 ? 5.495 -14.651 -8.291 1.00 87.50 114 ARG A CA 1
ATOM 874 C C . ARG A 1 114 ? 5.785 -13.183 -8.041 1.00 87.50 114 ARG A C 1
ATOM 876 O O . ARG A 1 114 ? 6.703 -12.607 -8.612 1.00 87.50 114 ARG A O 1
ATOM 883 N N . LYS A 1 115 ? 5.025 -12.610 -7.107 1.00 89.12 115 LYS A N 1
ATOM 884 C CA . LYS A 1 115 ? 5.204 -11.243 -6.614 1.00 89.12 115 LYS A CA 1
ATOM 885 C C . LYS A 1 115 ? 5.566 -11.283 -5.138 1.00 89.12 115 LYS A C 1
ATOM 887 O O . LYS A 1 115 ? 4.841 -11.874 -4.335 1.00 89.12 115 LYS A O 1
ATOM 892 N N . HIS A 1 116 ? 6.676 -10.651 -4.786 1.00 91.06 116 HIS A N 1
ATOM 893 C CA . HIS A 1 116 ? 7.106 -10.456 -3.410 1.00 91.06 116 HIS A CA 1
ATOM 894 C C . HIS A 1 116 ? 7.159 -8.964 -3.105 1.00 91.06 116 HIS A C 1
ATOM 896 O O . HIS A 1 116 ? 7.653 -8.181 -3.908 1.00 91.06 116 HIS A O 1
ATOM 902 N N . LEU A 1 117 ? 6.634 -8.562 -1.952 1.00 90.69 117 LEU A N 1
ATOM 903 C CA . LEU A 1 117 ? 6.544 -7.159 -1.577 1.00 90.69 117 LEU A CA 1
ATOM 904 C C . LEU A 1 117 ? 7.291 -6.936 -0.266 1.00 90.69 117 LEU A C 1
ATOM 906 O O . LEU A 1 117 ? 7.023 -7.611 0.727 1.00 90.69 117 LEU A O 1
ATOM 910 N N . ARG A 1 118 ? 8.200 -5.960 -0.269 1.00 93.81 118 ARG A N 1
ATOM 911 C CA . ARG A 1 118 ? 8.949 -5.516 0.907 1.00 93.81 118 ARG A CA 1
ATOM 912 C C . ARG A 1 118 ? 8.542 -4.091 1.266 1.00 93.81 118 ARG A C 1
ATOM 914 O O . ARG A 1 118 ? 8.741 -3.176 0.471 1.00 93.81 118 ARG A O 1
ATOM 921 N N . VAL A 1 119 ? 7.976 -3.912 2.456 1.00 95.38 119 VAL A N 1
ATOM 922 C CA . VAL A 1 119 ? 7.587 -2.590 2.975 1.00 95.38 119 VAL A CA 1
ATOM 923 C C . VAL A 1 119 ? 8.835 -1.834 3.435 1.00 95.38 119 VAL A C 1
ATOM 925 O O . VAL A 1 119 ? 9.703 -2.425 4.079 1.00 95.38 119 VAL A O 1
ATOM 928 N N . LEU A 1 120 ? 8.931 -0.554 3.076 1.00 95.12 120 LEU A N 1
ATOM 929 C CA . LEU A 1 120 ? 10.067 0.320 3.376 1.00 95.12 120 LEU A CA 1
ATOM 930 C C . LEU A 1 120 ? 9.782 1.289 4.527 1.00 95.12 120 LEU A C 1
ATOM 932 O O . LEU A 1 120 ? 10.672 1.517 5.342 1.00 95.12 120 LEU A O 1
ATOM 936 N N . GLY A 1 121 ? 8.562 1.824 4.609 1.00 88.50 121 GLY A N 1
ATOM 937 C CA . GLY A 1 121 ? 8.173 2.840 5.589 1.00 88.50 121 GLY A CA 1
ATOM 938 C C . GLY A 1 121 ? 6.910 3.559 5.170 1.00 88.50 121 GLY A C 1
ATOM 939 O O . GLY A 1 121 ? 6.779 3.825 3.953 1.00 88.50 121 GLY A O 1
#

Sequence (121 aa):
MSLIRLKHHQEALSRDNGRSPGHARGDALAAPHKPCPLCRSLLSRGERLQTRVFSAVTHGSSRTDELEESLVHMFGCLHCRPPGGTCERICPVCKNPVPAEGYVIARMFSRHDRKHLRVLG

Foldseek 3Di:
DDDDDDDDDDDDPDDDPPDPDDDDDDDDPDPFFDAKLFQRDGADVVWDWDKDWDPPFDQDPDPPFRKTKIKMWTQITQQDAPDRHDGWTAQNPPRDTADNPGTFIWMWIDGPPDIDIGTDD

Radius of gyration: 23.28 Å; chains: 1; bounding box: 44×40×84 Å

Secondary structure (DSSP, 8-state):
--PPP------------------------PPPPEEPTTT-PEEPTT---EEEEEEEEEE-S-TTS--EEEEEEEEE-TTTSTTT--SPPB-TTT-PBPPTT--EEEEEEEETTEEEEEE--

Organism: NCBI:txid159291

=== Feature glossary ===
Key to the feature types in this record:

pLDDT. pLDDT is the predicted lDDT-Cα score: AlphaFold's confidence that the local environment of each residue (all inter-atomic distances within 15 Å) is correctly placed. It is a per-residue number between 0 and 100, with higher meaning more reliable.

Radius of gyration, Cα contacts, bounding box. The geometric summary reports three shape descriptors. Rg (radius of gyration) measures how spread out the Cα atoms are about their centre of mass; compact globular proteins have small Rg, elongated or unfolded ones large. Cα contacts (<8 Å, |i−j|>4) count long-range residue pairs in spatial proximity — high for tightly packed folds, near zero for rods or random coil. The bounding-box extents give the protein's footprint along x, y, z in Å.

Backbone torsions (φ/ψ). Backbone dihedral angles. Every residue except chain termini has a φ (preceding-C → N → Cα → C) and a ψ (N → Cα → C → next-N). They are reported in degrees following the IUPAC sign convention. Secondary structure is essentially a statement about which (φ, ψ) basin each residue occupies.

Contact-map, Ramachandran, and PAE plots. Plot images: a contact map (which residues are close in 3D, as an N×N binary image), a Ramachandran scatter (backbone torsion angles, revealing secondary-structure composition at a glance), and — for AlphaFold structures — a PAE heatmap (pairwise prediction confidence).

Predicted aligned error. Predicted Aligned Error (PAE) is an AlphaFold confidence matrix: entry (i, j) is the expected error in the position of residue j, in ångströms, when the prediction is superimposed on the true structure at residue i. Low PAE within a block of residues means that block is internally rigid and well-predicted; high PAE between two blocks means their relative placement is uncertain even if each block individually is confident.

Secondary structure (3-state, P-SEA). Three-state secondary structure (P-SEA) collapses the eight DSSP classes into helix (a), strand (b), and coil (c). P-SEA assigns these from Cα geometry alone — distances and angles — without requiring backbone oxygens, so it works on any Cα trace.

Solvent-accessible surface area. Solvent-accessible surface area (SASA) is the area in Å² traced out by the centre of a 1.4 Å probe sphere (a water molecule) rolled over the protein's van der Waals surface (Shrake–Rupley / Lee–Richards construction). Buried residues have near-zero SASA; fully exposed residues can exceed 200 Å². The total SASA scales roughly with the number of surface residues.

Foldseek 3Di. The Foldseek 3Di string encodes local tertiary geometry as a 20-letter alphabet — one character per residue — derived from the relative positions of nearby Cα atoms. Unlike the amino-acid sequence, 3Di is a direct function of the 3D structure, so two proteins with the same fold have similar 3Di strings even at low sequence identity.

B-factor. For experimental (PDB) structures, the B-factor (temperature factor) quantifies the positional spread of each atom in the crystal — a combination of thermal vibration and static disorder — in units of Å². High B-factors mark flexible loops or poorly resolved regions; low B-factors mark the rigid, well-ordered core.

mmCIF coordinates. The mmCIF block holds the 3D Cartesian coordinates of each backbone atom (N, Cα, C, O) in ångströms. mmCIF is the PDB's canonical archive format — a tagged-loop text representation of the atomic model.

InterPro / GO / CATH / organism. Functional annotations link the protein to curated databases. InterPro entries identify conserved domains and families by matching the sequence against member-database signatures (Pfam, PROSITE, CDD, …). Gene Ontology (GO) terms describe molecular function, biological process, and cellular component in a controlled vocabulary. CATH places the structure in a hierarchical fold classification (Class/Architecture/Topology/Homologous-superfamily). The organism is the source species.

Rendered structure images. Structure images are PyMOL renders from six orthogonal camera directions. Cartoon representation draws helices as coils and strands as arrows; sticks shows the backbone as bonds; surface shows the solvent-excluded envelope. Rainbow coloring maps sequence position to hue (blue→red, N→C); chain coloring assigns a distinct color per polypeptide.

Sequence. This is the polypeptide sequence — one letter per residue, N-terminus first. Length ranges from a few dozen residues for small domains to over a thousand for large multi-domain proteins.

Secondary structure (8-state, DSSP). The SS8 string is DSSP's per-residue secondary-structure call. α-helix (H) means an i→i+4 H-bond ladder; β-strand (E) means the residue participates in a β-sheet; 3₁₀ (G) and π (I) are tighter and wider helices; T/S are turns/bends; '-' is loop.

Nearest PDB structures. Structural nearest neighbors (via Foldseek easy-search vs the PDB). Reported per hit: target PDB id, E-value, and alignment TM-score. A TM-score above ~0.5 is the conventional threshold for 'same fold'.